Protein AF-A0A2J7NKH9-F1 (afdb_monomer)

Organism: NCBI:txid105785

Structure (mmCIF, N/CA/C/O backbone):
data_AF-A0A2J7NKH9-F1
#
_entry.id   AF-A0A2J7NKH9-F1
#
loop_
_atom_site.group_PDB
_atom_site.id
_atom_site.type_symbol
_atom_site.label_atom_id
_atom_site.label_alt_id
_atom_site.label_comp_id
_atom_site.label_asym_id
_atom_site.label_entity_id
_atom_site.label_seq_id
_atom_site.pdbx_PDB_ins_code
_atom_site.Cartn_x
_atom_site.Cartn_y
_atom_site.Cartn_z
_atom_site.occupancy
_atom_site.B_iso_or_equiv
_atom_site.auth_seq_id
_atom_site.auth_comp_id
_atom_site.auth_asym_id
_atom_site.auth_atom_id
_atom_site.pdbx_PDB_model_num
ATOM 1 N N . LEU A 1 1 ? -17.521 19.019 17.845 1.00 55.56 1 LEU A N 1
ATOM 2 C CA . LEU A 1 1 ? -17.445 17.552 17.984 1.00 55.56 1 LEU A CA 1
ATOM 3 C C . LEU A 1 1 ? -16.088 17.123 17.470 1.00 55.56 1 LEU A C 1
ATOM 5 O O . LEU A 1 1 ? -15.868 17.169 16.264 1.00 55.56 1 LEU A O 1
ATOM 9 N N . GLN A 1 2 ? -15.161 16.815 18.372 1.00 59.19 2 GLN A N 1
ATOM 10 C CA . GLN A 1 2 ? -13.901 16.187 17.970 1.00 59.19 2 GLN A CA 1
ATOM 11 C C . GLN A 1 2 ? -14.134 14.688 17.752 1.00 59.19 2 GLN A C 1
ATOM 13 O O . GLN A 1 2 ? -14.982 14.093 18.414 1.00 59.19 2 GLN A O 1
ATOM 18 N N . ALA A 1 3 ? -13.380 14.060 16.846 1.00 63.66 3 ALA A N 1
ATOM 19 C CA . ALA A 1 3 ? -13.486 12.616 16.608 1.00 63.66 3 ALA A CA 1
ATOM 20 C C . ALA A 1 3 ? -13.229 11.786 17.884 1.00 63.66 3 ALA A C 1
ATOM 22 O O . ALA A 1 3 ? -13.805 10.718 18.055 1.00 63.66 3 ALA A O 1
ATOM 23 N N . SER A 1 4 ? -12.431 12.323 18.812 1.00 64.81 4 SER A N 1
ATOM 24 C CA . SER A 1 4 ? -12.153 11.765 20.141 1.00 64.81 4 SER A CA 1
ATOM 2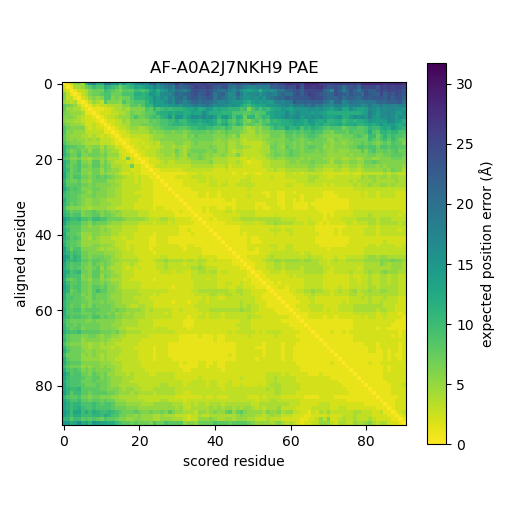5 C C . SER A 1 4 ? -13.363 11.724 21.085 1.00 64.81 4 SER A C 1
ATOM 27 O O . SER A 1 4 ? -13.326 11.016 22.086 1.00 64.81 4 SER A O 1
ATOM 29 N N . GLU A 1 5 ? -14.440 12.456 20.790 1.00 70.38 5 GLU A N 1
ATOM 30 C CA . GLU A 1 5 ? -15.651 12.526 21.625 1.00 70.38 5 GLU A CA 1
ATOM 31 C C . GLU A 1 5 ? -16.750 11.546 21.177 1.00 70.38 5 GLU A C 1
ATOM 33 O O . GLU A 1 5 ? -17.844 11.520 21.763 1.00 70.38 5 GLU A O 1
ATOM 38 N N . LEU A 1 6 ? -16.483 10.775 20.118 1.00 73.62 6 LEU A N 1
ATOM 39 C CA . LEU A 1 6 ? -17.395 9.801 19.533 1.00 73.62 6 LEU A CA 1
ATOM 40 C C . LEU A 1 6 ? -17.205 8.446 20.223 1.00 73.62 6 LEU A C 1
ATOM 42 O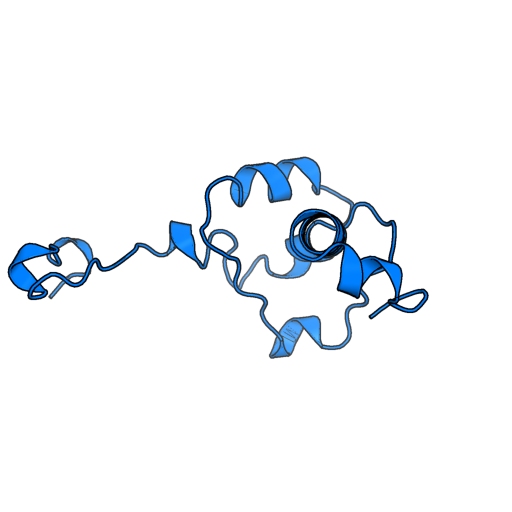 O . LEU A 1 6 ? -16.125 7.866 20.199 1.00 73.62 6 LEU A O 1
ATOM 46 N N . SER A 1 7 ? -18.269 7.936 20.843 1.00 77.44 7 SER A N 1
ATOM 47 C CA . SER A 1 7 ? -18.293 6.612 21.468 1.00 77.44 7 SER A CA 1
ATOM 48 C C . SER A 1 7 ? -19.433 5.780 20.898 1.00 77.44 7 SER A C 1
ATOM 50 O O . SER A 1 7 ? -20.456 6.326 20.480 1.00 77.44 7 SER A O 1
ATOM 52 N N . THR A 1 8 ? -19.305 4.454 20.950 1.00 81.25 8 THR A N 1
ATOM 53 C CA . THR A 1 8 ? -20.335 3.523 20.462 1.00 81.25 8 THR A CA 1
ATOM 54 C C . THR A 1 8 ? -21.712 3.806 21.069 1.00 81.25 8 THR A C 1
ATOM 56 O O . THR A 1 8 ? -22.728 3.737 20.380 1.00 81.25 8 THR A O 1
ATOM 59 N N . GLN A 1 9 ? -21.757 4.205 22.345 1.00 82.56 9 GLN A N 1
ATOM 60 C CA . GLN A 1 9 ? -22.999 4.588 23.021 1.00 82.56 9 GLN A CA 1
ATOM 61 C C . GLN A 1 9 ? -23.606 5.875 22.443 1.00 82.56 9 GLN A C 1
ATOM 63 O O . GLN A 1 9 ? -24.801 5.909 22.151 1.00 82.56 9 GLN A O 1
ATOM 68 N N . ARG A 1 10 ? -22.797 6.920 22.214 1.00 83.06 10 ARG A N 1
ATOM 69 C CA . ARG A 1 10 ? -23.276 8.169 21.585 1.00 83.06 10 ARG A CA 1
ATOM 70 C C . ARG A 1 10 ? -23.709 7.950 20.139 1.00 83.06 10 ARG A C 1
ATOM 72 O O . ARG A 1 10 ? -24.617 8.621 19.657 1.00 83.06 10 ARG A O 1
ATOM 79 N N . CYS A 1 11 ? -23.098 6.978 19.478 1.00 84.62 11 CYS A N 1
ATOM 80 C CA . CYS A 1 11 ? -23.370 6.610 18.100 1.00 84.62 11 CYS A CA 1
ATOM 81 C C . CYS A 1 11 ? -24.413 5.486 17.973 1.00 84.62 11 CYS A C 1
ATOM 83 O O . CYS A 1 11 ? -24.452 4.823 16.946 1.00 84.62 11 CYS A O 1
ATOM 85 N N . LYS A 1 12 ? -25.284 5.273 18.975 1.00 89.50 12 LYS A N 1
ATOM 86 C CA . LYS A 1 12 ? -26.413 4.316 18.915 1.00 89.50 12 LYS A CA 1
ATOM 87 C C . LYS A 1 12 ? -26.004 2.893 18.490 1.00 89.50 12 LYS A C 1
ATOM 89 O O . LYS A 1 12 ? -26.715 2.243 17.730 1.00 89.50 12 LYS A O 1
ATOM 94 N N . GLY A 1 13 ? -24.852 2.420 18.960 1.00 87.19 13 GLY A 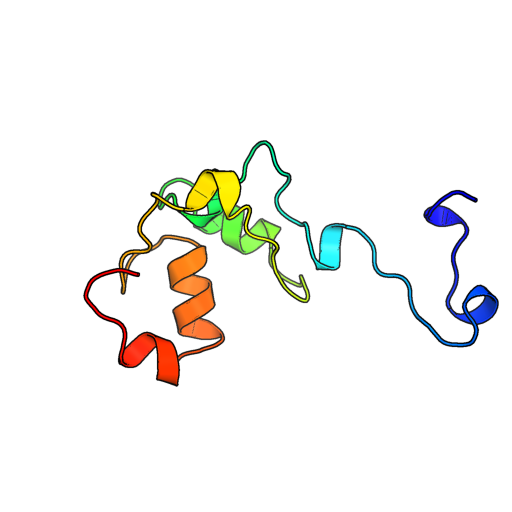N 1
ATOM 95 C CA . GLY A 1 13 ? -24.314 1.100 18.619 1.00 87.19 13 GLY A CA 1
ATOM 96 C C . GLY A 1 13 ? -23.348 1.091 17.432 1.00 87.19 13 GLY A C 1
ATOM 97 O O . GLY A 1 13 ? -22.666 0.091 17.233 1.00 87.19 13 GLY A O 1
ATOM 98 N N . PHE A 1 14 ? -23.217 2.189 16.682 1.00 86.75 14 PHE A N 1
ATOM 99 C CA . PHE A 1 14 ? -22.192 2.310 15.647 1.00 86.75 14 PHE A CA 1
ATOM 100 C C . PHE A 1 14 ? -20.831 2.609 16.270 1.00 86.75 14 PHE A C 1
ATOM 102 O O . PHE A 1 14 ? -20.678 3.568 17.024 1.00 86.75 14 PHE A O 1
ATOM 109 N N . GLN A 1 15 ? -19.828 1.809 15.925 1.00 84.94 15 GLN A N 1
ATOM 110 C CA . GLN A 1 15 ? -18.444 2.096 16.275 1.00 84.94 15 GLN A CA 1
ATOM 111 C C . GLN A 1 15 ? -17.820 2.985 15.198 1.00 84.94 15 GLN A C 1
ATOM 113 O O . GLN A 1 15 ? -17.846 2.650 14.015 1.00 84.94 15 GLN A O 1
ATOM 118 N N . ILE A 1 16 ? -17.245 4.110 15.615 1.00 80.94 16 ILE A N 1
ATOM 119 C CA . ILE A 1 16 ? -16.463 4.980 14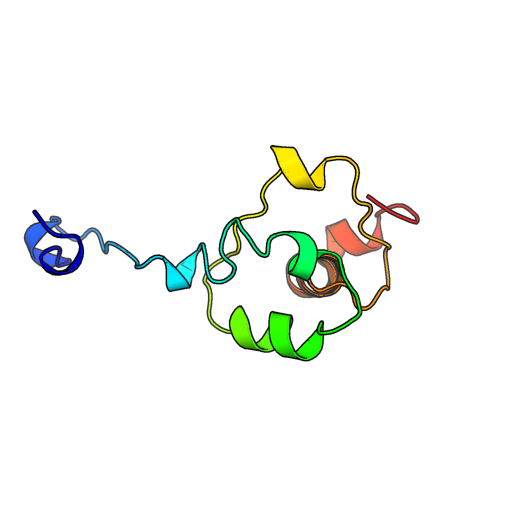.736 1.00 80.94 16 ILE A CA 1
ATOM 120 C C . ILE A 1 16 ? -14.999 4.588 14.896 1.00 80.94 16 ILE A C 1
ATOM 122 O O . ILE A 1 16 ? -14.445 4.673 15.990 1.00 80.94 16 ILE A O 1
ATOM 126 N N . LEU A 1 17 ? -14.409 4.099 13.810 1.00 81.19 17 LEU A N 1
ATOM 127 C CA . LEU A 1 17 ? -13.019 3.661 13.766 1.00 81.19 17 LEU A CA 1
ATOM 128 C C . LEU A 1 17 ? -12.100 4.850 13.478 1.00 81.19 17 LEU A C 1
ATOM 130 O O . LEU A 1 17 ? -12.516 5.833 12.858 1.00 81.19 17 LEU A O 1
ATOM 134 N N . SER A 1 18 ? -10.863 4.780 13.966 1.00 81.56 18 SER A N 1
ATOM 135 C CA . SER A 1 18 ? -9.880 5.829 13.718 1.00 81.56 18 SER A CA 1
ATOM 136 C C . SER A 1 18 ? -9.304 5.713 12.302 1.00 81.56 18 SER A C 1
ATOM 138 O O . SER A 1 18 ? -9.573 4.778 11.546 1.00 81.56 18 SER A O 1
ATOM 140 N N . ASN A 1 19 ? -8.460 6.671 11.928 1.00 78.38 19 ASN A N 1
ATOM 141 C CA . ASN A 1 19 ? -7.757 6.597 10.653 1.00 78.38 19 ASN A CA 1
ATOM 142 C C . ASN A 1 19 ? -6.798 5.400 10.590 1.00 78.38 19 ASN A C 1
ATOM 144 O O . ASN A 1 19 ? -6.494 4.950 9.497 1.00 78.38 19 ASN A O 1
ATOM 148 N N . LYS A 1 20 ? -6.329 4.850 11.717 1.00 82.62 20 LYS A N 1
ATOM 149 C CA . LYS A 1 20 ? -5.379 3.721 11.706 1.00 82.62 20 LYS A CA 1
ATOM 150 C C . LYS A 1 20 ? -5.989 2.444 11.123 1.00 82.62 20 LYS A C 1
ATOM 152 O O . LYS A 1 20 ? -5.270 1.616 10.578 1.00 82.62 20 LYS A O 1
ATOM 157 N N . GLU A 1 21 ? -7.307 2.307 11.206 1.00 87.25 21 GLU A N 1
ATOM 158 C CA . GLU A 1 21 ? -8.038 1.130 10.755 1.00 87.25 21 GLU A CA 1
ATOM 159 C C . GLU A 1 21 ? -8.198 1.049 9.229 1.00 87.25 21 GLU A C 1
ATOM 161 O O . GLU A 1 21 ? -8.342 -0.062 8.720 1.00 87.25 21 GLU A O 1
ATOM 166 N N . PHE A 1 22 ? -8.161 2.185 8.514 1.00 85.81 22 PHE A N 1
ATOM 167 C CA . PHE A 1 22 ? -8.374 2.254 7.052 1.00 85.81 22 PHE A CA 1
ATOM 168 C C . PHE A 1 22 ? -7.362 3.118 6.281 1.00 85.81 22 PHE A C 1
ATOM 170 O O . PHE A 1 22 ? -7.189 2.958 5.073 1.00 85.81 22 PHE A O 1
ATOM 177 N N . PHE A 1 23 ? -6.676 4.027 6.966 1.00 89.88 23 PHE A N 1
ATOM 178 C CA . PHE A 1 23 ? -5.675 4.951 6.427 1.00 89.88 23 PHE A CA 1
ATOM 179 C C . PHE A 1 23 ? -4.338 4.845 7.192 1.00 89.88 23 PHE A C 1
ATOM 181 O O . PHE A 1 23 ? -3.810 5.866 7.642 1.00 89.88 23 PHE A O 1
ATOM 188 N N . PRO A 1 24 ? -3.765 3.634 7.369 1.00 91.44 24 PRO A N 1
ATOM 189 C CA . PRO A 1 24 ? -2.483 3.474 8.060 1.00 91.44 24 PRO A CA 1
ATOM 190 C C . PRO A 1 24 ? -1.318 4.139 7.307 1.00 91.44 24 PRO A C 1
ATOM 192 O O . PRO A 1 24 ? -0.335 4.537 7.929 1.00 91.44 24 PRO A O 1
ATOM 195 N N . ILE A 1 25 ? -1.440 4.301 5.983 1.00 93.69 25 ILE A N 1
ATOM 196 C CA . ILE A 1 25 ? -0.501 5.049 5.143 1.00 93.69 25 ILE A CA 1
ATOM 197 C C . ILE A 1 25 ? -1.159 6.366 4.703 1.00 93.69 25 ILE A C 1
ATOM 199 O O . ILE A 1 25 ? -2.224 6.340 4.076 1.00 93.69 25 ILE A O 1
ATOM 203 N N . PRO A 1 26 ? -0.560 7.527 5.028 1.00 91.31 26 PRO A N 1
ATOM 204 C CA . PRO A 1 26 ? -1.120 8.821 4.671 1.00 91.31 26 PRO A CA 1
ATOM 205 C C . PRO A 1 26 ? -0.951 9.122 3.177 1.00 91.31 26 PRO A C 1
ATOM 207 O O . PRO A 1 26 ? -0.115 8.543 2.488 1.00 91.31 26 PRO A O 1
ATOM 210 N N . TYR A 1 27 ? -1.724 10.095 2.693 1.00 92.88 27 TYR A N 1
ATOM 211 C CA . TYR A 1 27 ? -1.70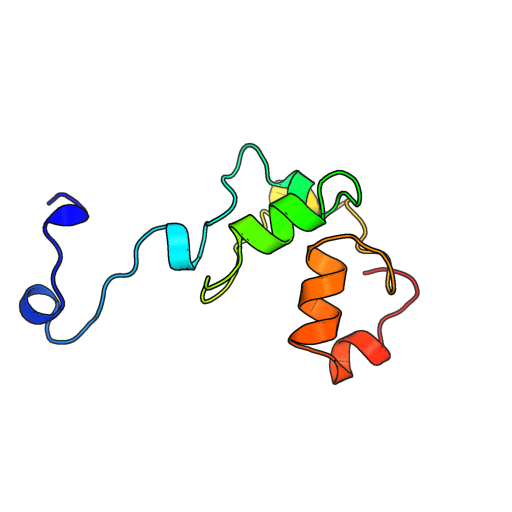6 10.575 1.307 1.00 92.88 27 TYR A CA 1
ATOM 212 C C . TYR A 1 27 ? -0.299 10.886 0.771 1.00 92.88 27 TYR A C 1
ATOM 214 O O . TYR A 1 27 ? 0.008 10.556 -0.367 1.00 92.88 27 TYR A O 1
ATOM 222 N N . GLN A 1 28 ? 0.562 11.500 1.587 1.00 95.19 28 GLN A N 1
ATOM 223 C CA . GLN A 1 28 ? 1.915 11.917 1.202 1.00 95.19 28 GLN A CA 1
ATOM 224 C C . GLN A 1 28 ? 2.890 10.751 0.987 1.00 95.19 28 GLN A C 1
ATOM 226 O O . GLN A 1 28 ? 4.008 10.985 0.546 1.00 95.19 28 GLN A O 1
ATOM 231 N N . SER A 1 29 ? 2.500 9.529 1.348 1.00 95.81 29 SER A N 1
ATOM 232 C CA . SER A 1 29 ? 3.346 8.334 1.271 1.00 95.81 29 SER A CA 1
ATOM 233 C C . SER A 1 29 ? 2.642 7.203 0.522 1.00 95.81 29 SER A C 1
ATOM 235 O O . SER A 1 29 ? 2.852 6.028 0.818 1.00 95.81 29 SER A O 1
ATOM 237 N N . TRP A 1 30 ? 1.752 7.550 -0.410 1.00 95.94 30 TRP A N 1
ATOM 238 C CA . TRP A 1 30 ? 0.934 6.596 -1.159 1.00 95.94 30 TRP A CA 1
ATOM 239 C C . TRP A 1 30 ? 1.776 5.597 -1.967 1.00 95.94 30 TRP A C 1
ATOM 241 O O . TRP A 1 30 ? 1.332 4.466 -2.179 1.00 95.94 30 TRP A O 1
ATOM 251 N N . GLU A 1 31 ? 2.976 6.000 -2.392 1.00 97.06 31 GLU A N 1
ATOM 252 C CA . GLU A 1 31 ? 3.921 5.194 -3.164 1.00 97.06 31 GLU A CA 1
ATOM 253 C C . GLU A 1 31 ? 4.369 3.942 -2.407 1.00 97.06 31 GLU A C 1
ATOM 255 O O . GLU A 1 31 ? 4.638 2.925 -3.040 1.00 97.06 31 GLU A O 1
ATOM 260 N N . LEU A 1 32 ? 4.365 3.969 -1.066 1.00 97.25 32 LEU A N 1
ATOM 261 C CA . LEU A 1 32 ? 4.832 2.859 -0.226 1.00 97.25 32 LEU A CA 1
ATOM 262 C C . LEU A 1 32 ? 4.107 1.540 -0.516 1.00 97.25 32 LEU A C 1
ATOM 264 O O . LEU A 1 32 ? 4.684 0.471 -0.356 1.00 97.25 32 LEU A O 1
ATOM 268 N N . PHE A 1 33 ? 2.858 1.583 -0.987 1.00 97.12 33 PHE A N 1
ATOM 269 C CA . PHE A 1 33 ? 2.141 0.367 -1.382 1.00 97.12 33 PHE A CA 1
ATOM 270 C C . PHE A 1 33 ? 2.716 -0.316 -2.629 1.00 97.12 33 PHE A C 1
ATOM 272 O O . PHE A 1 33 ? 2.455 -1.498 -2.864 1.00 97.12 33 PHE A O 1
ATOM 279 N N . PHE A 1 34 ? 3.478 0.421 -3.427 1.00 97.25 34 PHE A N 1
ATOM 280 C CA . PHE A 1 34 ? 3.919 0.040 -4.761 1.00 97.25 34 PHE A CA 1
ATOM 281 C C . PHE A 1 34 ? 5.443 -0.053 -4.884 1.00 97.25 34 PHE A C 1
ATOM 283 O O . PHE A 1 34 ? 5.942 -0.369 -5.962 1.00 97.25 34 PHE A O 1
ATOM 290 N N . GLU A 1 35 ? 6.187 0.176 -3.808 1.00 96.38 35 GLU A N 1
ATOM 291 C CA . GLU A 1 35 ? 7.644 0.072 -3.784 1.00 96.38 35 GLU A CA 1
ATOM 292 C C . GLU A 1 35 ? 8.078 -1.205 -3.057 1.00 96.38 35 GLU A C 1
ATOM 294 O O . GLU A 1 35 ? 7.567 -1.546 -1.992 1.00 96.38 35 GLU A O 1
ATOM 299 N N . GLU A 1 36 ? 9.030 -1.946 -3.630 1.00 97.31 36 GLU A N 1
ATOM 300 C CA . GLU A 1 36 ? 9.625 -3.092 -2.928 1.00 97.31 36 GLU A CA 1
ATOM 301 C C . GLU A 1 36 ? 10.572 -2.640 -1.809 1.00 97.31 36 GLU A C 1
ATOM 303 O O . GLU A 1 36 ? 10.694 -3.306 -0.775 1.00 97.31 36 GLU A O 1
ATOM 308 N N . SER A 1 37 ? 11.221 -1.486 -1.992 1.00 96.31 37 SER A N 1
ATOM 309 C CA . SER A 1 37 ? 12.011 -0.829 -0.955 1.00 96.31 37 SER A CA 1
ATOM 310 C C . SER A 1 37 ? 11.112 -0.423 0.209 1.00 96.31 37 SER A C 1
ATOM 312 O O . SER A 1 37 ? 10.145 0.305 0.028 1.00 96.31 37 SER A O 1
ATOM 314 N N . GLY A 1 38 ? 11.426 -0.897 1.416 1.00 95.69 38 GLY A N 1
ATOM 315 C CA . GLY A 1 38 ? 10.605 -0.619 2.600 1.00 95.69 38 GLY A CA 1
ATOM 316 C C . GLY A 1 38 ? 9.311 -1.439 2.674 1.00 95.69 38 GLY A C 1
ATOM 317 O O . GLY A 1 38 ? 8.436 -1.128 3.483 1.00 95.69 38 GLY A O 1
ATOM 318 N N . SER A 1 39 ? 9.180 -2.502 1.870 1.00 97.75 39 SER A N 1
ATOM 319 C CA . SER A 1 39 ? 8.000 -3.371 1.891 1.00 97.75 39 SER A CA 1
ATOM 320 C C . SER A 1 39 ? 7.718 -3.960 3.276 1.00 97.75 39 SER A C 1
ATOM 322 O O . SER A 1 39 ? 6.591 -3.881 3.755 1.00 97.75 39 SER A O 1
ATOM 324 N N . GLU A 1 40 ? 8.739 -4.471 3.970 1.00 97.94 40 GLU A N 1
ATOM 325 C CA . GLU A 1 40 ? 8.579 -5.040 5.318 1.00 97.94 40 GLU A CA 1
ATOM 326 C C . GLU A 1 40 ? 8.076 -3.997 6.326 1.00 97.94 40 GLU A C 1
ATOM 328 O O . GLU A 1 40 ? 7.136 -4.260 7.075 1.00 97.94 40 GLU A O 1
ATOM 333 N N . GLU A 1 41 ? 8.638 -2.786 6.293 1.00 97.88 41 GLU A N 1
ATOM 334 C CA . GLU A 1 41 ? 8.195 -1.674 7.140 1.00 97.88 41 GLU A CA 1
ATOM 335 C C . GLU A 1 41 ? 6.744 -1.279 6.829 1.00 97.88 41 GLU A C 1
ATOM 337 O O . GLU A 1 41 ? 5.946 -1.040 7.736 1.00 97.88 41 GLU A O 1
ATOM 342 N N . THR A 1 42 ? 6.378 -1.242 5.547 1.00 97.31 42 THR A N 1
ATOM 343 C CA . THR A 1 42 ? 5.014 -0.918 5.114 1.00 97.31 42 THR A CA 1
ATOM 344 C C . THR A 1 42 ? 4.023 -1.992 5.551 1.00 97.31 42 THR A C 1
ATOM 346 O O . THR A 1 42 ? 2.972 -1.660 6.098 1.00 97.31 42 THR A O 1
ATOM 349 N N . MET A 1 43 ? 4.363 -3.271 5.379 1.00 97.38 43 MET A N 1
ATOM 350 C CA . MET A 1 43 ? 3.529 -4.390 5.822 1.00 97.38 43 MET A CA 1
ATOM 351 C C . MET A 1 43 ? 3.341 -4.395 7.346 1.00 97.38 43 MET A C 1
ATOM 353 O O . MET A 1 43 ? 2.239 -4.679 7.813 1.00 97.38 43 MET A O 1
ATOM 357 N N . GLU A 1 44 ? 4.361 -4.023 8.128 1.00 96.81 44 GLU A N 1
ATOM 358 C CA . GLU A 1 44 ? 4.217 -3.881 9.584 1.00 96.81 44 GLU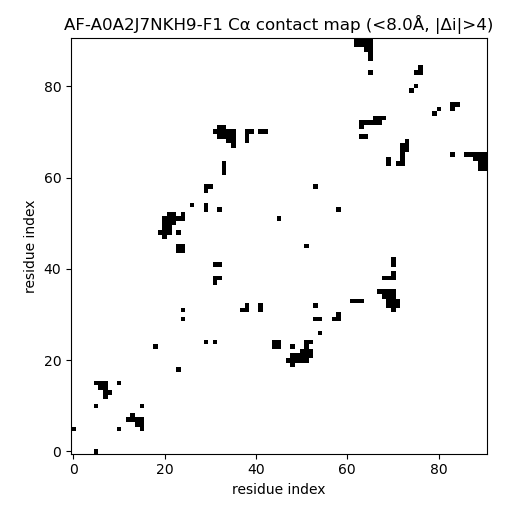 A CA 1
ATOM 359 C C . GLU A 1 44 ? 3.343 -2.670 9.957 1.00 96.81 44 GLU A C 1
ATOM 361 O O . GLU A 1 44 ? 2.494 -2.786 10.838 1.00 96.81 44 GLU A O 1
ATOM 366 N N . LYS A 1 45 ? 3.463 -1.530 9.256 1.00 94.69 45 LYS A N 1
ATOM 367 C CA . LYS A 1 45 ? 2.613 -0.340 9.490 1.00 94.69 45 LYS A CA 1
ATOM 368 C C . LYS A 1 45 ? 1.126 -0.610 9.275 1.00 94.69 45 LYS A C 1
ATOM 370 O O . LYS A 1 45 ? 0.295 -0.039 9.978 1.00 94.69 45 LYS A O 1
ATOM 375 N N . ILE A 1 46 ? 0.785 -1.438 8.291 1.00 94.69 46 ILE A N 1
ATOM 376 C CA . ILE A 1 46 ? -0.613 -1.751 7.955 1.00 94.69 46 ILE A CA 1
ATOM 377 C C . ILE A 1 46 ? -1.143 -2.986 8.690 1.00 94.69 46 ILE A C 1
ATOM 379 O O . ILE A 1 46 ? -2.320 -3.335 8.562 1.00 94.69 46 ILE A O 1
ATOM 383 N N . LYS A 1 47 ? -0.298 -3.660 9.468 1.00 93.56 47 LYS A N 1
ATOM 384 C CA . LYS A 1 47 ? -0.669 -4.847 10.233 1.00 93.56 47 LYS A CA 1
ATOM 385 C C . LYS A 1 47 ? -1.765 -4.518 11.242 1.00 93.56 47 LYS A C 1
ATOM 387 O O . LYS A 1 47 ? -1.653 -3.584 12.030 1.00 93.56 47 LYS A O 1
ATOM 392 N N . GLY A 1 48 ? -2.835 -5.307 11.219 1.00 88.88 48 GLY A N 1
ATOM 393 C CA . GLY A 1 48 ? -3.996 -5.104 12.088 1.00 88.88 48 GLY A CA 1
ATOM 394 C C . GLY A 1 48 ? -4.975 -4.026 11.612 1.00 88.88 48 GLY A C 1
ATOM 395 O O . GLY A 1 48 ? -5.987 -3.819 12.278 1.00 88.88 48 GLY A O 1
ATOM 396 N N . SER A 1 49 ? -4.727 -3.370 10.472 1.00 92.31 49 SER A N 1
ATOM 397 C CA . SER A 1 49 ? -5.761 -2.571 9.803 1.00 92.31 49 SER A CA 1
ATOM 398 C C . SER A 1 49 ? -6.877 -3.478 9.267 1.00 92.31 49 SER A C 1
ATOM 400 O O . SER A 1 49 ? -6.637 -4.630 8.898 1.00 92.31 49 SER A O 1
ATOM 402 N N . PHE A 1 50 ? -8.111 -2.968 9.228 1.00 90.38 50 PHE A N 1
ATOM 403 C CA . PHE A 1 50 ? -9.235 -3.685 8.611 1.00 90.38 50 PHE A CA 1
ATOM 404 C C . PHE A 1 50 ? -9.138 -3.663 7.085 1.00 90.38 50 PHE A C 1
ATOM 406 O O . PHE A 1 50 ? -9.611 -4.573 6.407 1.00 90.38 50 PHE A O 1
ATOM 413 N N . GLY A 1 51 ? -8.522 -2.614 6.551 1.00 90.75 51 GLY A N 1
ATOM 414 C CA . GLY A 1 51 ? -8.216 -2.467 5.144 1.00 90.75 51 GLY A CA 1
ATOM 415 C C . GLY A 1 51 ? -7.283 -1.288 4.926 1.00 90.75 51 GLY A C 1
ATOM 416 O O . GLY A 1 51 ? -6.906 -0.577 5.857 1.00 90.75 51 GLY A O 1
ATOM 417 N N . VAL A 1 52 ? -6.930 -1.065 3.667 1.00 92.75 52 VAL A N 1
ATOM 418 C CA . VAL A 1 52 ? -6.072 0.047 3.264 1.00 92.75 52 VAL A CA 1
ATOM 419 C C . VAL A 1 52 ? -6.760 0.891 2.207 1.00 92.75 52 VAL A C 1
ATOM 421 O O . VAL A 1 52 ? -7.481 0.383 1.347 1.00 92.75 52 VAL A O 1
ATOM 424 N N . HIS A 1 53 ? -6.514 2.192 2.256 1.00 93.25 53 HIS A N 1
ATOM 425 C CA . HIS A 1 53 ? -6.934 3.121 1.225 1.00 93.25 53 HIS A CA 1
ATOM 426 C C . HIS A 1 53 ? -5.784 3.402 0.256 1.00 93.25 53 HIS A C 1
ATOM 428 O O . HIS A 1 53 ? -4.740 3.919 0.654 1.00 93.25 53 HIS A O 1
ATOM 434 N N . VAL A 1 54 ? -5.998 3.101 -1.025 1.00 93.31 54 VAL A N 1
ATOM 435 C CA . VAL A 1 54 ? -5.065 3.429 -2.110 1.00 93.31 54 VAL A CA 1
ATOM 436 C C . VAL A 1 54 ? -5.548 4.649 -2.887 1.00 93.31 54 VAL A C 1
ATOM 438 O O . VAL A 1 54 ? -6.726 4.791 -3.216 1.00 93.31 54 VAL A O 1
ATOM 441 N N . TRP A 1 55 ? -4.623 5.556 -3.183 1.00 93.12 55 TRP A N 1
ATOM 442 C CA . TRP A 1 55 ? -4.936 6.851 -3.776 1.00 93.12 55 TRP A CA 1
ATOM 443 C C . TRP A 1 55 ? -4.936 6.774 -5.305 1.00 93.12 55 TRP A C 1
ATOM 445 O O . TRP A 1 55 ? -3.994 7.222 -5.952 1.00 93.12 55 TRP A O 1
ATOM 455 N N . ASN A 1 56 ? -6.025 6.264 -5.891 1.00 92.44 56 ASN A N 1
ATOM 456 C CA . ASN A 1 56 ? -6.143 5.997 -7.336 1.00 92.44 56 ASN A CA 1
ATOM 457 C C . ASN A 1 56 ? -5.736 7.170 -8.240 1.00 92.44 56 ASN A C 1
ATOM 459 O O . ASN A 1 56 ? -5.153 6.962 -9.299 1.00 92.44 56 ASN A O 1
ATOM 463 N N . LYS A 1 57 ? -6.018 8.420 -7.843 1.00 94.62 57 LYS A N 1
ATOM 464 C CA . LYS A 1 57 ? -5.610 9.602 -8.623 1.00 94.62 57 LYS A CA 1
ATOM 465 C C . LYS A 1 57 ? -4.090 9.659 -8.830 1.00 94.62 57 LYS A C 1
ATOM 467 O O . LYS A 1 57 ? -3.652 10.107 -9.888 1.00 94.62 57 LYS A O 1
ATOM 472 N N . LEU A 1 58 ? -3.331 9.224 -7.828 1.00 95.88 58 LEU A N 1
ATOM 473 C CA . LEU A 1 58 ? -1.872 9.202 -7.821 1.00 95.88 58 LEU A CA 1
ATOM 474 C C . LEU A 1 58 ? -1.336 7.883 -8.386 1.00 95.88 58 LEU A C 1
ATOM 476 O O . LEU A 1 58 ? -0.452 7.899 -9.234 1.00 95.88 58 LEU A O 1
ATOM 480 N N . SER A 1 59 ? -1.937 6.755 -7.998 1.00 95.38 59 SER A N 1
ATOM 481 C CA . SER A 1 59 ? -1.437 5.420 -8.337 1.00 95.38 59 SER A CA 1
ATOM 482 C C . SER A 1 59 ? -1.909 4.859 -9.679 1.00 95.38 59 SER A C 1
ATOM 484 O O . SER A 1 59 ? -1.461 3.787 -10.062 1.00 95.38 59 SER A O 1
ATOM 486 N N . LYS A 1 60 ? -2.783 5.545 -10.431 1.00 95.06 60 LYS A N 1
ATOM 487 C CA . LYS A 1 60 ? -3.384 5.008 -11.676 1.00 95.06 60 LYS A CA 1
ATOM 488 C C . LYS A 1 60 ? -2.392 4.553 -12.760 1.00 95.06 60 LYS A C 1
ATOM 490 O O . LYS A 1 60 ? -2.798 3.832 -13.661 1.00 95.06 60 LYS A O 1
ATOM 495 N N . LEU A 1 61 ? -1.152 5.050 -12.748 1.00 95.12 61 LEU A N 1
ATOM 496 C CA . LEU A 1 61 ? -0.108 4.663 -13.712 1.00 95.12 61 LEU A CA 1
ATOM 497 C C . LEU A 1 61 ? 0.926 3.708 -13.102 1.00 95.12 61 LEU A C 1
ATOM 499 O O . LEU A 1 61 ? 1.837 3.265 -13.801 1.00 95.12 61 LEU A O 1
ATOM 503 N N . THR A 1 62 ? 0.804 3.409 -11.812 1.00 96.06 62 THR A N 1
ATOM 504 C CA . THR A 1 62 ? 1.725 2.542 -11.091 1.00 96.06 62 THR A CA 1
ATOM 505 C C . THR A 1 62 ? 1.260 1.104 -11.221 1.00 96.06 62 THR A C 1
ATOM 507 O O . THR A 1 62 ? 0.124 0.780 -10.891 1.00 96.06 62 THR A O 1
ATOM 510 N N . LYS A 1 63 ? 2.154 0.241 -11.697 1.00 95.94 63 LYS A N 1
ATOM 511 C CA . LYS A 1 63 ? 1.869 -1.181 -11.878 1.00 95.94 63 LYS A CA 1
ATOM 512 C C . LYS A 1 63 ? 2.087 -1.952 -10.585 1.00 95.94 63 LYS A C 1
ATOM 514 O O . LYS A 1 63 ? 3.101 -1.752 -9.907 1.00 95.94 63 LYS A O 1
ATOM 519 N N . VAL A 1 64 ? 1.193 -2.892 -10.303 1.00 97.06 64 VAL A N 1
ATOM 520 C CA . VAL A 1 64 ? 1.422 -3.946 -9.315 1.00 97.06 64 VAL A CA 1
ATOM 521 C C . VAL A 1 64 ? 1.902 -5.183 -10.061 1.00 97.06 64 VAL A C 1
ATOM 523 O O . VAL A 1 64 ? 1.157 -5.811 -10.808 1.00 97.06 64 VAL A O 1
ATOM 526 N N . LEU A 1 65 ? 3.172 -5.525 -9.880 1.00 97.81 65 LEU A N 1
ATOM 527 C CA . LEU A 1 65 ? 3.791 -6.701 -10.476 1.00 97.81 65 LEU A CA 1
ATOM 528 C C . LEU A 1 65 ? 3.365 -7.950 -9.695 1.00 97.81 65 LEU A C 1
ATOM 530 O O . LEU A 1 65 ? 3.583 -8.047 -8.486 1.00 97.81 65 LEU A O 1
ATOM 534 N N . VAL A 1 66 ? 2.775 -8.928 -10.377 1.00 97.56 66 VAL A N 1
ATOM 535 C CA . VAL A 1 66 ? 2.363 -10.188 -9.747 1.00 97.56 66 VAL A CA 1
ATOM 536 C C . VAL A 1 66 ? 3.602 -10.992 -9.341 1.00 97.56 66 VAL A C 1
ATOM 538 O O . VAL A 1 66 ? 4.550 -11.137 -10.108 1.00 97.56 66 VAL A O 1
ATOM 541 N N . GLY A 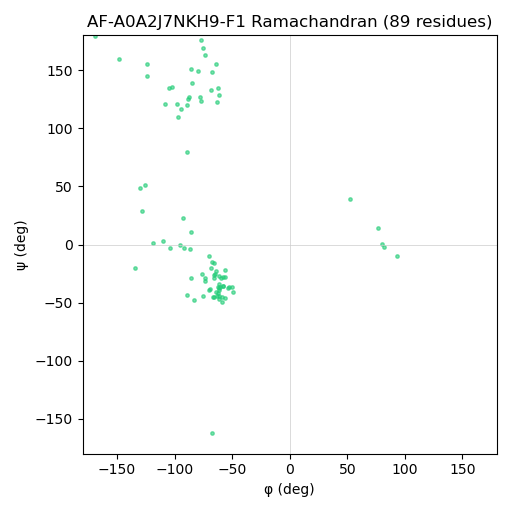1 67 ? 3.605 -11.502 -8.111 1.00 97.19 67 GLY A N 1
ATOM 542 C CA . GLY A 1 67 ? 4.725 -12.196 -7.475 1.00 97.19 67 GLY A CA 1
ATOM 543 C C . GLY A 1 67 ? 5.790 -11.282 -6.855 1.00 97.19 67 GLY A C 1
ATOM 544 O O . GLY A 1 67 ? 6.737 -11.792 -6.261 1.00 97.19 67 GLY A O 1
ATOM 545 N N . SER A 1 68 ? 5.660 -9.957 -6.974 1.00 98.00 68 SER A N 1
ATOM 546 C CA . SER A 1 68 ? 6.631 -9.008 -6.413 1.00 98.00 68 SER A CA 1
ATOM 547 C C . SER A 1 68 ? 6.526 -8.859 -4.897 1.00 98.00 68 SER A C 1
ATOM 549 O O . SER A 1 68 ? 5.535 -9.256 -4.276 1.00 98.00 68 SER A O 1
ATOM 551 N N . ARG A 1 69 ? 7.525 -8.194 -4.306 1.00 98.19 69 ARG A N 1
ATOM 552 C CA . ARG A 1 69 ? 7.494 -7.794 -2.893 1.00 98.19 69 ARG A CA 1
ATOM 553 C C . ARG A 1 69 ? 6.785 -6.4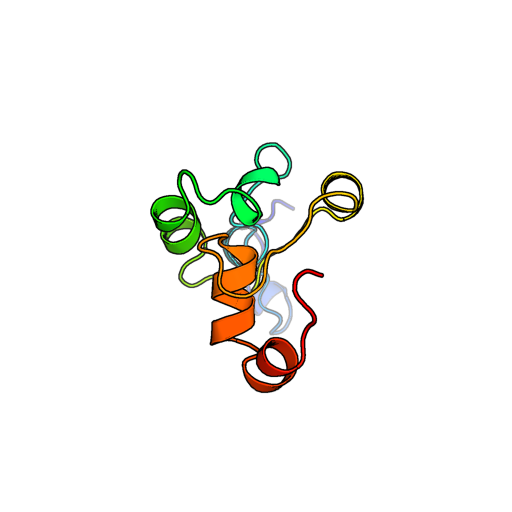60 -2.651 1.00 98.19 69 ARG A C 1
ATOM 555 O O . ARG A 1 69 ? 6.868 -5.948 -1.540 1.00 98.19 69 ARG A O 1
ATOM 562 N N . GLN A 1 70 ? 6.083 -5.886 -3.629 1.00 98.25 70 GLN A N 1
ATOM 563 C CA . GLN A 1 70 ? 5.312 -4.660 -3.394 1.00 98.25 70 GLN A CA 1
ATOM 564 C C . GLN A 1 70 ? 4.222 -4.943 -2.341 1.00 98.25 70 GLN A C 1
ATOM 566 O O . GLN A 1 70 ? 3.530 -5.959 -2.462 1.00 98.25 70 GLN A O 1
ATOM 571 N N . PRO A 1 71 ? 4.009 -4.083 -1.330 1.00 97.75 71 PRO A N 1
ATOM 572 C CA . PRO A 1 71 ? 2.996 -4.328 -0.301 1.00 97.75 71 PRO A CA 1
ATOM 573 C C . PRO A 1 71 ? 1.595 -4.594 -0.861 1.00 97.75 71 PRO A C 1
ATOM 575 O O . PRO A 1 71 ? 0.899 -5.480 -0.369 1.00 97.75 71 PRO A O 1
ATOM 578 N N . TYR A 1 72 ? 1.197 -3.911 -1.941 1.00 97.25 72 TYR A N 1
ATOM 579 C CA . TYR A 1 72 ? -0.062 -4.196 -2.636 1.00 97.25 72 TYR A CA 1
ATOM 580 C C . TYR A 1 72 ? -0.111 -5.646 -3.132 1.00 97.25 72 TYR A C 1
ATOM 582 O O . TYR A 1 72 ? -1.081 -6.362 -2.883 1.00 97.25 72 TYR A O 1
ATOM 590 N N . SER A 1 73 ? 0.946 -6.088 -3.812 1.00 97.81 73 SER A N 1
ATOM 591 C CA . SER A 1 73 ? 1.075 -7.442 -4.352 1.00 97.81 73 SER A CA 1
ATOM 592 C C . SER A 1 73 ? 0.977 -8.498 -3.241 1.00 97.81 73 SER A C 1
ATOM 594 O O . SER A 1 73 ? 0.191 -9.440 -3.351 1.00 97.81 73 SER A O 1
ATOM 596 N N . LEU A 1 74 ? 1.675 -8.282 -2.120 1.00 97.88 74 LEU A N 1
ATOM 597 C CA . LEU A 1 74 ? 1.645 -9.163 -0.946 1.00 97.88 74 LEU A CA 1
ATOM 598 C C . LEU A 1 74 ? 0.252 -9.237 -0.298 1.00 97.88 74 LEU A C 1
ATOM 600 O O . LEU A 1 74 ? -0.227 -10.329 0.031 1.00 97.88 74 LEU A O 1
ATOM 604 N N . MET A 1 75 ? -0.421 -8.092 -0.141 1.00 96.38 75 MET A N 1
ATOM 605 C CA . MET A 1 75 ? -1.798 -8.045 0.358 1.00 96.38 75 MET A CA 1
ATOM 606 C C . MET A 1 75 ? -2.755 -8.789 -0.573 1.00 96.38 75 MET A C 1
ATOM 608 O O . MET A 1 75 ? -3.546 -9.602 -0.102 1.00 96.38 75 MET A O 1
ATOM 612 N N . ALA A 1 76 ? -2.671 -8.554 -1.884 1.00 96.31 76 ALA A N 1
ATOM 613 C CA . ALA A 1 76 ? -3.544 -9.194 -2.863 1.00 96.31 76 ALA A CA 1
ATOM 614 C C . ALA A 1 76 ? -3.340 -10.718 -2.903 1.00 96.31 76 ALA A C 1
ATOM 616 O O . ALA A 1 76 ? -4.323 -11.463 -2.927 1.00 96.31 76 ALA A O 1
ATOM 617 N N . ALA A 1 77 ? -2.089 -11.181 -2.818 1.00 97.25 77 ALA A N 1
ATOM 618 C CA . ALA A 1 77 ? -1.755 -12.600 -2.732 1.00 97.25 77 ALA A CA 1
ATOM 619 C C . ALA A 1 77 ? -2.342 -13.267 -1.479 1.00 97.25 77 ALA A C 1
ATOM 621 O O . ALA A 1 77 ? -2.822 -14.398 -1.547 1.00 97.25 77 ALA A O 1
ATOM 622 N N . THR A 1 78 ? -2.333 -12.561 -0.345 1.00 95.38 78 THR A N 1
ATOM 623 C CA . THR A 1 78 ? -2.775 -13.104 0.948 1.00 95.38 78 THR A CA 1
ATOM 624 C C . THR A 1 78 ? -4.294 -13.035 1.121 1.00 95.38 78 THR A C 1
ATOM 626 O O . THR A 1 78 ? -4.919 -14.017 1.516 1.00 95.38 78 THR A O 1
ATOM 629 N N . ALA A 1 79 ? -4.904 -11.886 0.825 1.00 95.06 79 ALA A N 1
ATOM 630 C CA . ALA A 1 79 ? -6.323 -11.631 1.072 1.00 95.06 79 ALA A CA 1
ATOM 631 C C . ALA A 1 79 ? -7.232 -12.116 -0.070 1.00 95.06 79 ALA A C 1
ATOM 633 O O . ALA A 1 79 ? -8.378 -12.495 0.174 1.00 95.06 79 ALA A O 1
ATOM 634 N N . CYS A 1 80 ? -6.727 -12.137 -1.309 1.00 95.12 80 CYS A N 1
ATOM 635 C CA . CYS A 1 80 ? -7.503 -12.462 -2.510 1.00 95.12 80 CYS A CA 1
ATOM 636 C C . CYS A 1 80 ? -6.818 -13.526 -3.400 1.00 95.12 80 CYS A C 1
ATOM 638 O O . CYS A 1 80 ? -6.763 -13.346 -4.621 1.00 95.12 80 CYS A O 1
ATOM 640 N N . PRO A 1 81 ? -6.346 -14.667 -2.856 1.00 97.06 81 PRO A N 1
ATOM 641 C CA . PRO A 1 81 ? -5.448 -15.587 -3.563 1.00 97.06 81 PRO A CA 1
ATOM 642 C C . PRO A 1 81 ? -6.015 -16.132 -4.879 1.00 97.06 81 PRO A C 1
ATOM 644 O O . PRO A 1 81 ? -5.279 -16.293 -5.844 1.00 97.06 81 PRO A O 1
ATOM 647 N N . ARG A 1 82 ? -7.331 -16.382 -4.948 1.00 97.62 82 ARG A N 1
ATOM 648 C CA . ARG A 1 82 ? -7.989 -16.912 -6.158 1.00 97.62 82 ARG A CA 1
ATOM 649 C C . ARG A 1 82 ? -8.026 -15.910 -7.308 1.00 97.62 82 ARG A C 1
ATOM 651 O O . ARG A 1 82 ? -7.902 -16.300 -8.461 1.00 97.62 82 ARG A O 1
ATOM 658 N N . VAL A 1 83 ? -8.244 -14.633 -6.992 1.00 96.56 83 VAL A N 1
ATOM 659 C CA . VAL A 1 83 ? -8.243 -13.560 -7.997 1.00 96.56 83 VAL A CA 1
ATOM 660 C C . VAL A 1 83 ? -6.804 -13.272 -8.400 1.00 96.56 83 VAL A C 1
ATOM 662 O O . VAL A 1 83 ? -6.490 -13.201 -9.580 1.00 96.56 83 VAL A O 1
ATOM 665 N N . TYR A 1 84 ? -5.914 -13.203 -7.413 1.00 97.38 84 TYR A N 1
ATOM 666 C CA . TYR A 1 84 ? -4.502 -12.946 -7.631 1.00 97.38 84 TYR A CA 1
ATOM 667 C C . TYR A 1 84 ? -3.824 -14.021 -8.497 1.00 97.38 84 TYR A C 1
ATOM 669 O O . TYR A 1 84 ? -3.023 -13.685 -9.364 1.00 97.38 84 TYR A O 1
ATOM 677 N N . SER A 1 85 ? -4.191 -15.302 -8.344 1.00 96.31 85 SER A N 1
ATOM 678 C CA . SER A 1 85 ? -3.616 -16.401 -9.135 1.00 96.31 85 SER A CA 1
ATOM 679 C C . SER A 1 85 ? -3.983 -16.374 -10.620 1.00 96.31 85 SER A C 1
ATOM 681 O O . SER A 1 85 ? -3.373 -17.101 -11.399 1.00 96.31 85 SER A O 1
ATOM 683 N N . VAL A 1 86 ? -4.999 -15.598 -11.010 1.00 96.75 86 VAL A N 1
ATOM 684 C CA . VAL A 1 86 ? -5.435 -15.458 -12.411 1.00 96.75 86 VAL A CA 1
ATOM 685 C C . VAL A 1 86 ? -5.130 -14.075 -12.992 1.00 96.75 86 VAL A C 1
ATOM 687 O O . VAL A 1 86 ? -5.497 -13.801 -14.134 1.00 96.75 86 VAL A O 1
ATOM 690 N N . CYS A 1 87 ? -4.467 -13.200 -12.230 1.00 95.12 87 CYS A N 1
ATOM 691 C CA . CYS A 1 87 ? -3.978 -11.927 -12.747 1.00 95.12 87 CYS A CA 1
ATOM 692 C C . CYS A 1 87 ? -2.919 -12.147 -13.842 1.00 95.12 87 CYS A C 1
ATOM 694 O O . CYS A 1 87 ? -2.248 -13.179 -13.895 1.00 95.12 87 CYS A O 1
ATOM 696 N N . GLY A 1 88 ? -2.766 -11.151 -14.722 1.00 94.50 88 GLY A N 1
ATOM 697 C CA . GLY A 1 88 ? -1.683 -11.121 -15.705 1.00 94.50 88 GLY A CA 1
ATOM 698 C C . GLY A 1 88 ? -0.308 -10.953 -15.051 1.00 94.50 88 GLY A C 1
ATOM 699 O O . GLY A 1 88 ? -0.136 -11.132 -13.851 1.00 94.50 88 GLY A O 1
ATOM 700 N N . ARG A 1 89 ? 0.700 -10.558 -15.835 1.00 95.44 89 ARG A N 1
ATOM 701 C CA . ARG A 1 89 ? 2.026 -10.229 -15.276 1.00 95.44 89 ARG A CA 1
ATOM 702 C C . ARG A 1 89 ? 1.959 -9.053 -14.291 1.00 95.44 89 ARG A C 1
ATOM 704 O O . ARG A 1 89 ? 2.719 -9.009 -13.328 1.00 95.44 89 ARG A O 1
ATOM 711 N N . ASP A 1 90 ? 1.066 -8.112 -14.560 1.00 95.06 90 ASP A N 1
ATOM 712 C CA . ASP A 1 90 ? 0.826 -6.915 -13.772 1.00 95.06 90 ASP A CA 1
ATOM 713 C C . ASP A 1 90 ? -0.644 -6.495 -13.865 1.00 95.06 90 ASP A C 1
ATOM 715 O O . ASP A 1 90 ? -1.351 -6.919 -14.788 1.00 95.06 90 ASP A O 1
ATO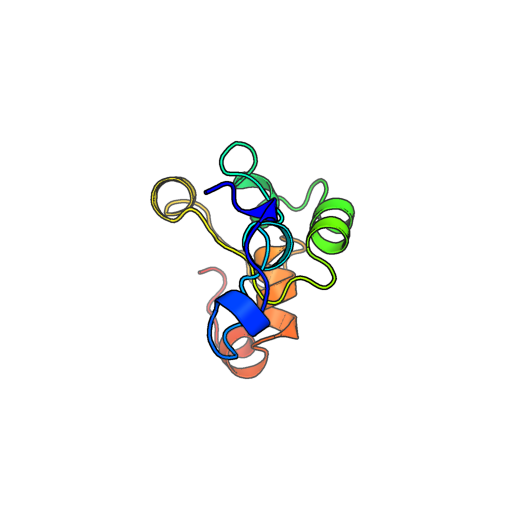M 719 N N . PHE A 1 91 ? -1.092 -5.694 -12.898 1.00 89.38 91 PHE A N 1
ATOM 720 C CA . PHE A 1 91 ? -2.405 -5.047 -12.879 1.00 89.38 91 PHE A CA 1
ATOM 721 C C . PHE A 1 91 ? -2.344 -3.655 -12.237 1.00 89.38 91 PHE A C 1
ATOM 723 O O . PHE A 1 91 ? -1.316 -3.334 -11.589 1.00 89.38 91 PHE A O 1
#

Mean predicted aligned error: 4.96 Å

Radius of gyration: 15.77 Å; Cα contacts (8 Å, |Δi|>4): 102; chains: 1; bounding box: 38×34×39 Å

InterPro domains:
  IPR007652 Alpha 1,4-glycosyltransferase domain [PF04572] (4-87)
  IPR051981 Alpha-1,4-N-acetylglucosaminyltransferase [PTHR12042] (9-86)

Secondary structure (DSSP, 8-state):
--GGG--TTTTTTPPPP-GGGT-SS-GGGGGGGT-STTHHHHHHHTTT-S-----HHHHTT---BTTSS-HHHHHHHHH-HHHHTT--SB-

Solvent-accessible surface area (backbone atoms only — not comparable to full-atom values): 5491 Å² total; per-residue (Å²): 135,60,80,88,75,66,42,37,75,82,47,77,72,45,76,83,76,62,58,60,38,38,44,52,58,52,83,94,51,56,63,49,42,62,28,55,76,62,14,70,62,46,50,59,60,46,57,88,33,83,48,78,64,77,56,57,90,76,45,73,84,58,65,41,44,62,91,43,63,18,34,50,34,48,47,39,49,69,78,37,43,76,63,49,75,70,53,60,74,53,89

Foldseek 3Di:
DDPVVDDCVVVVNDDDDDCQQEDLDDPVRLCQQQDLVCLVVVLVSNPPHPYYDHDCVVCVPGKDAAPGSRNPNVCCCPVPVPVSVPDDRID

Sequence (91 aa):
LQASELSTQRCKGFQILSNKEFFPIPYQSWELFFEESGSEETMEKIKGSFGVHVWNKLSKLTKVLVGSRQPYSLMAATACPRVYSVCGRDF

pLDDT: mean 91.29, std 8.92, range [55.56, 98.25]